Protein AF-A0A8H4Y1J1-F1 (afdb_monomer)

Solvent-accessible surface area (backbone atoms only — not comparable to full-atom values): 5875 Å² total; per-residue (Å²): 137,85,82,77,80,78,79,61,75,84,75,67,72,81,68,89,70,81,56,64,38,52,52,53,41,43,58,74,71,37,44,93,80,31,69,67,58,45,50,34,48,50,65,53,23,66,70,76,45,75,45,78,48,77,40,96,72,65,100,50,78,48,38,36,53,47,73,56,96,27,29,37,34,38,32,27,26,81,90,29,63,82,46,70,53,77,52,30,40,74,46,49,77,83,76,90

Secondary structure (DSSP, 8-state):
--------GGG--------HHHHHHHHHTTGGG-HHHHHHHHHHTTT--EEEEE-S--SSSSEEEEEETTEEEEEE-TTTTTSSGGGTTTTHHHH-

Structure (mmCIF, N/CA/C/O backbone):
data_AF-A0A8H4Y1J1-F1
#
_entry.id   AF-A0A8H4Y1J1-F1
#
loop_
_atom_site.group_PDB
_atom_site.id
_atom_site.type_symbol
_atom_site.label_atom_id
_atom_site.label_alt_id
_atom_site.label_comp_id
_atom_site.label_asym_id
_atom_site.label_entity_id
_atom_site.label_seq_id
_atom_site.pdbx_PDB_ins_code
_atom_site.Cartn_x
_atom_site.Cartn_y
_atom_site.Cartn_z
_atom_site.occupancy
_atom_site.B_iso_or_equiv
_atom_site.auth_seq_id
_atom_site.auth_comp_id
_atom_site.auth_asym_id
_atom_site.auth_atom_id
_atom_site.pdbx_PDB_model_num
ATOM 1 N N . MET A 1 1 ? 37.237 -23.442 -5.637 1.00 36.62 1 MET A N 1
ATOM 2 C CA . MET A 1 1 ? 35.790 -23.595 -5.884 1.00 36.62 1 MET A CA 1
ATOM 3 C C . MET A 1 1 ? 35.075 -22.711 -4.877 1.00 36.62 1 MET A C 1
ATOM 5 O O . MET A 1 1 ? 35.022 -23.065 -3.710 1.00 36.62 1 MET A O 1
ATOM 9 N N . VAL A 1 2 ? 34.688 -21.500 -5.282 1.00 28.39 2 VAL A N 1
ATOM 10 C CA . VAL A 1 2 ? 34.022 -20.531 -4.398 1.00 28.39 2 VAL A CA 1
ATOM 11 C C . VAL A 1 2 ? 32.528 -20.802 -4.493 1.00 28.39 2 VAL A C 1
ATOM 13 O O . VAL A 1 2 ? 31.934 -20.602 -5.547 1.00 28.39 2 VAL A O 1
ATOM 16 N N . ILE A 1 3 ? 31.942 -21.318 -3.417 1.00 32.28 3 ILE A N 1
ATOM 17 C CA . ILE A 1 3 ? 30.492 -21.455 -3.301 1.00 32.28 3 ILE A CA 1
ATOM 18 C C . ILE A 1 3 ? 29.977 -20.072 -2.901 1.00 32.28 3 ILE A C 1
ATOM 20 O O . ILE A 1 3 ? 30.070 -19.680 -1.741 1.00 32.28 3 ILE A O 1
ATOM 24 N N . LEU A 1 4 ? 29.504 -19.303 -3.881 1.00 33.38 4 LEU A N 1
ATOM 25 C CA . LEU A 1 4 ? 28.710 -18.106 -3.621 1.00 33.38 4 LEU A CA 1
ATOM 26 C C . LEU A 1 4 ? 27.385 -18.580 -3.015 1.00 33.38 4 LEU A C 1
ATOM 28 O O . LEU A 1 4 ? 26.572 -19.190 -3.707 1.00 33.38 4 LEU A O 1
ATOM 32 N N . GLN A 1 5 ? 27.192 -18.359 -1.713 1.00 37.12 5 GLN A N 1
ATOM 33 C CA . GLN A 1 5 ? 25.903 -18.577 -1.063 1.00 37.12 5 GLN A CA 1
ATOM 34 C C . GLN A 1 5 ? 24.888 -17.602 -1.662 1.00 37.12 5 GLN A C 1
ATOM 36 O O . GLN A 1 5 ? 24.863 -16.420 -1.315 1.00 37.12 5 GLN A O 1
ATOM 41 N N . THR A 1 6 ? 24.040 -18.100 -2.557 1.00 45.19 6 THR A N 1
ATOM 42 C CA . THR A 1 6 ? 22.789 -17.441 -2.920 1.00 45.19 6 THR A CA 1
ATOM 43 C C . THR A 1 6 ? 21.929 -17.380 -1.664 1.00 45.19 6 THR A C 1
ATOM 45 O O . THR A 1 6 ? 21.305 -18.372 -1.293 1.00 45.19 6 THR A O 1
ATOM 48 N N . HIS A 1 7 ? 21.932 -16.240 -0.975 1.00 41.69 7 HIS A N 1
ATOM 49 C CA . HIS A 1 7 ? 20.901 -15.951 0.011 1.00 41.69 7 HIS A CA 1
ATOM 50 C C . HIS A 1 7 ? 19.605 -15.773 -0.777 1.00 41.69 7 HIS A C 1
ATOM 52 O O . HIS A 1 7 ? 19.398 -14.754 -1.436 1.00 41.69 7 HIS A O 1
ATOM 58 N N . THR A 1 8 ? 18.770 -16.807 -0.799 1.00 42.72 8 THR A N 1
ATOM 59 C CA . THR A 1 8 ? 17.400 -16.685 -1.281 1.00 42.72 8 THR A CA 1
ATOM 60 C C . THR A 1 8 ? 16.663 -15.742 -0.334 1.00 42.72 8 THR A C 1
ATOM 62 O O . THR A 1 8 ? 16.790 -15.843 0.884 1.00 42.72 8 THR A O 1
ATOM 65 N N . LEU A 1 9 ? 15.866 -14.823 -0.884 1.00 44.75 9 LEU A N 1
ATOM 66 C CA . LEU A 1 9 ? 15.020 -13.881 -0.132 1.00 44.75 9 LEU A CA 1
ATOM 67 C C . LEU A 1 9 ? 14.025 -14.570 0.837 1.00 44.75 9 LEU A C 1
ATOM 69 O O . LEU A 1 9 ? 13.324 -13.889 1.576 1.00 44.75 9 LEU A O 1
ATOM 73 N N . SER A 1 10 ? 13.985 -15.907 0.863 1.00 47.62 10 SER A N 1
ATOM 74 C CA . SER A 1 10 ? 13.183 -16.754 1.750 1.00 47.62 10 SER A CA 1
ATOM 75 C C . SER A 1 10 ? 13.474 -16.571 3.241 1.00 47.62 10 SER A C 1
ATOM 77 O O . SER A 1 10 ? 12.597 -16.840 4.058 1.00 47.62 10 SER A O 1
ATOM 79 N N . ASP A 1 11 ? 14.675 -16.109 3.602 1.00 40.00 11 ASP A N 1
ATOM 80 C CA . ASP A 1 11 ? 15.090 -15.960 5.006 1.00 40.00 11 ASP A CA 1
ATOM 81 C C . ASP A 1 11 ? 14.840 -14.547 5.560 1.00 40.00 11 ASP A C 1
ATOM 83 O O . ASP A 1 11 ? 15.025 -14.286 6.754 1.00 40.00 11 ASP A O 1
ATOM 87 N N . TRP A 1 12 ? 14.380 -13.620 4.713 1.00 39.62 12 TRP A N 1
ATOM 88 C CA . TRP A 1 12 ? 13.979 -12.290 5.148 1.00 39.62 12 TRP A CA 1
ATOM 89 C C . TRP A 1 12 ? 12.631 -12.382 5.867 1.00 39.62 12 TRP A C 1
ATOM 91 O O . TRP A 1 12 ? 11.567 -12.408 5.253 1.00 39.62 12 TRP A O 1
ATOM 101 N N . LYS A 1 13 ? 12.659 -12.382 7.201 1.00 40.59 13 LYS A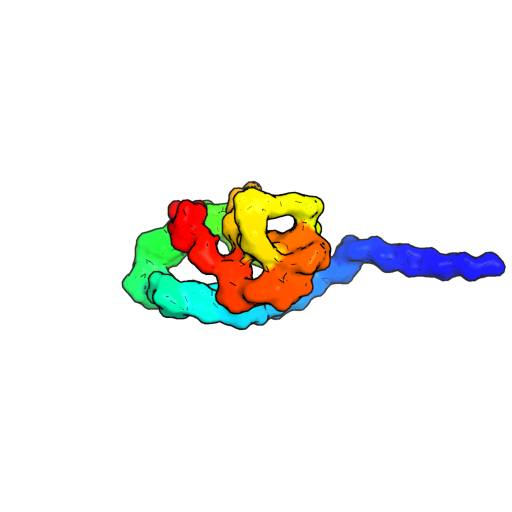 N 1
ATOM 102 C CA . LYS A 1 13 ? 11.479 -12.012 7.986 1.00 40.59 13 LYS A CA 1
ATOM 103 C C . LYS A 1 13 ? 11.409 -10.488 7.999 1.00 40.59 13 LYS A C 1
ATOM 105 O O . LYS A 1 13 ? 12.291 -9.885 8.619 1.00 40.59 13 LYS A O 1
ATOM 110 N N . PRO A 1 14 ? 10.418 -9.844 7.353 1.00 47.50 14 PRO A N 1
ATOM 111 C CA . PRO A 1 14 ? 10.265 -8.408 7.489 1.00 47.50 14 PRO A CA 1
ATOM 112 C C . PRO A 1 14 ? 10.020 -8.124 8.969 1.00 47.50 14 PRO A C 1
ATOM 114 O O . PRO A 1 14 ? 8.972 -8.452 9.524 1.00 47.50 14 PRO A O 1
ATOM 117 N N . LYS A 1 15 ? 11.027 -7.558 9.645 1.00 45.22 15 LYS A N 1
ATOM 118 C CA . LYS A 1 15 ? 10.787 -6.838 10.894 1.00 45.22 15 LYS A CA 1
ATOM 119 C C . LYS A 1 15 ? 9.714 -5.820 10.548 1.00 45.22 15 LYS A C 1
ATOM 121 O O . LYS A 1 15 ? 9.894 -5.125 9.552 1.00 45.22 15 LYS A O 1
ATOM 126 N N . GLN A 1 16 ? 8.613 -5.796 11.299 1.00 42.59 16 GLN A N 1
ATOM 127 C CA . GLN A 1 16 ? 7.519 -4.846 11.097 1.00 42.59 16 GLN A CA 1
ATOM 128 C C . GLN A 1 16 ? 8.120 -3.446 10.933 1.00 42.59 16 GLN A C 1
ATOM 130 O O . GLN A 1 16 ? 8.594 -2.844 11.895 1.00 42.59 16 GLN A O 1
ATOM 135 N N . ALA A 1 17 ? 8.209 -2.988 9.689 1.00 48.66 17 ALA A N 1
ATOM 136 C CA . ALA A 1 17 ? 8.756 -1.693 9.355 1.00 48.66 17 ALA A CA 1
ATOM 137 C C . ALA A 1 17 ? 7.554 -0.764 9.309 1.00 48.66 17 ALA A C 1
ATOM 139 O O . ALA A 1 17 ? 6.671 -0.921 8.466 1.00 48.66 17 ALA A O 1
ATOM 140 N N . LYS A 1 18 ? 7.485 0.159 10.266 1.00 56.31 18 LYS A N 1
ATOM 141 C CA . LYS A 1 18 ? 6.463 1.198 10.261 1.00 56.31 18 LYS A CA 1
ATOM 142 C C . LYS A 1 18 ? 6.734 2.084 9.045 1.00 56.31 18 LYS A C 1
ATOM 144 O O . LYS A 1 18 ? 7.718 2.815 9.030 1.00 56.31 18 LYS A O 1
ATOM 149 N N . SER A 1 19 ? 5.900 1.971 8.015 1.00 74.31 19 SER A N 1
ATOM 150 C CA . SER A 1 19 ? 5.958 2.877 6.869 1.00 74.31 19 SER A CA 1
ATOM 151 C C . SER A 1 19 ? 5.427 4.236 7.316 1.00 74.31 19 SER A C 1
ATOM 153 O O . SER A 1 19 ? 4.223 4.398 7.513 1.00 74.31 19 SER A O 1
ATOM 155 N N . GLU A 1 20 ? 6.323 5.199 7.536 1.00 82.31 20 GLU A N 1
ATOM 156 C CA . GLU A 1 20 ? 5.949 6.552 7.971 1.00 82.31 20 GLU A CA 1
ATOM 157 C C . GLU A 1 20 ? 4.987 7.214 6.980 1.00 82.31 20 GLU A C 1
ATOM 159 O O . GLU A 1 20 ? 4.060 7.901 7.392 1.00 82.31 20 GLU A O 1
ATOM 164 N N . THR A 1 21 ? 5.135 6.932 5.684 1.00 84.19 21 THR A N 1
ATOM 165 C CA . THR A 1 21 ? 4.287 7.512 4.638 1.00 84.19 21 THR A CA 1
ATOM 166 C C . THR A 1 21 ? 2.874 6.942 4.628 1.00 84.19 21 THR A C 1
ATOM 168 O O .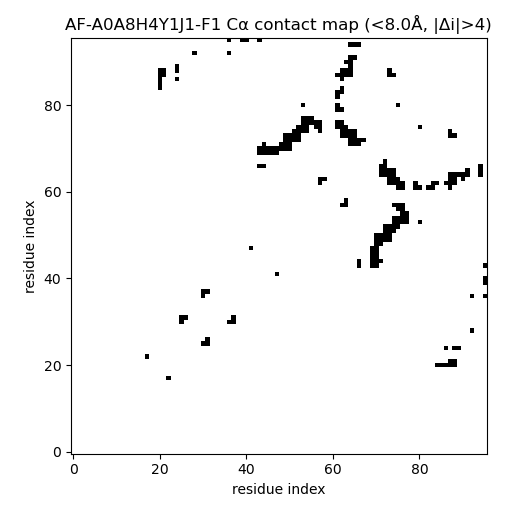 THR A 1 21 ? 1.929 7.699 4.431 1.00 84.19 21 THR A O 1
ATOM 171 N N . LEU A 1 22 ? 2.702 5.647 4.921 1.00 88.31 22 LEU A N 1
ATOM 172 C CA . LEU A 1 22 ? 1.370 5.066 5.118 1.00 88.31 22 LEU A CA 1
ATOM 173 C C . LEU A 1 22 ? 0.680 5.689 6.335 1.00 88.31 22 LEU A C 1
ATOM 175 O O . LEU A 1 22 ? -0.488 6.045 6.262 1.00 88.31 22 LEU A O 1
ATOM 179 N N . VAL A 1 23 ? 1.407 5.850 7.444 1.00 89.31 23 VAL A N 1
ATOM 180 C CA . VAL A 1 23 ? 0.851 6.446 8.668 1.00 89.31 23 VAL A CA 1
ATOM 181 C C . VAL A 1 23 ? 0.416 7.887 8.420 1.00 89.31 23 VAL A C 1
ATOM 183 O O . VAL A 1 23 ? -0.716 8.230 8.739 1.00 89.31 23 VAL A O 1
ATOM 186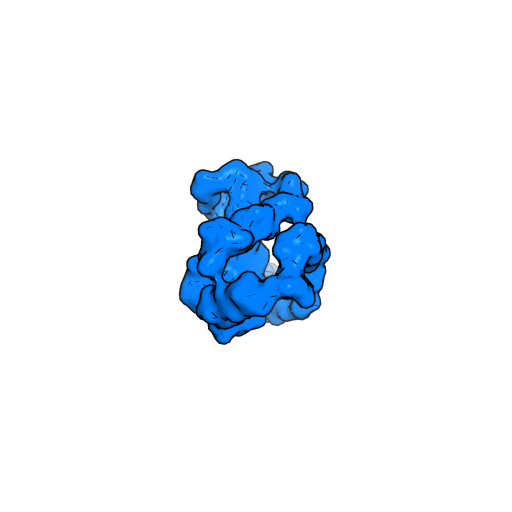 N N . SER A 1 24 ? 1.265 8.704 7.789 1.00 88.06 24 SER A N 1
ATOM 187 C CA . SER A 1 24 ? 0.899 10.079 7.440 1.00 88.06 24 SER A CA 1
ATOM 188 C C . SER A 1 24 ? -0.313 10.144 6.514 1.00 88.06 24 SER A C 1
ATOM 190 O O . SER A 1 24 ? -1.132 11.046 6.655 1.00 88.06 24 SER A O 1
ATOM 192 N N . GLN A 1 25 ? -0.458 9.195 5.586 1.00 90.62 25 GLN A N 1
ATOM 193 C CA . GLN A 1 25 ? -1.636 9.148 4.728 1.00 90.62 25 GLN A CA 1
ATOM 194 C C . GLN A 1 25 ? -2.910 8.836 5.525 1.00 90.62 25 GLN A C 1
ATOM 196 O O . GLN A 1 25 ? -3.887 9.565 5.398 1.00 90.62 25 GLN A O 1
ATOM 201 N N . LEU A 1 26 ? -2.878 7.828 6.402 1.00 91.62 26 LEU A N 1
ATOM 202 C CA . LEU A 1 26 ? -4.011 7.487 7.272 1.00 91.62 26 LEU A CA 1
ATOM 203 C C . LEU A 1 26 ? -4.422 8.662 8.178 1.00 91.62 26 LEU A C 1
ATOM 205 O O . LEU A 1 26 ? -5.610 8.899 8.393 1.00 91.62 26 LEU A O 1
ATOM 209 N N . GLU A 1 27 ? -3.448 9.418 8.691 1.00 91.50 27 GLU A N 1
ATOM 210 C CA . GLU A 1 27 ? -3.689 10.632 9.480 1.00 91.50 27 GLU A CA 1
ATOM 211 C C . GLU A 1 27 ? -4.317 11.755 8.635 1.00 91.50 27 GLU A C 1
ATOM 213 O O . GLU A 1 27 ? -5.274 12.396 9.076 1.00 91.50 27 GLU A O 1
ATOM 218 N N . ASN A 1 28 ? -3.817 11.983 7.414 1.00 90.69 28 ASN A N 1
ATOM 219 C CA . ASN A 1 28 ? -4.363 12.984 6.488 1.00 90.69 28 ASN A CA 1
ATOM 220 C C . ASN A 1 28 ? -5.818 12.682 6.112 1.00 90.69 28 ASN A C 1
ATOM 222 O O . ASN A 1 28 ? -6.655 13.589 6.068 1.00 90.69 28 ASN A O 1
ATOM 226 N N . ASP A 1 29 ? -6.103 11.402 5.901 1.00 91.06 29 ASP A N 1
ATOM 227 C CA . ASP A 1 29 ? -7.410 10.865 5.539 1.00 91.06 29 ASP A CA 1
ATOM 228 C C . ASP A 1 29 ? -8.352 10.724 6.746 1.00 91.06 29 ASP A C 1
ATOM 230 O O . ASP A 1 29 ? -9.535 10.435 6.582 1.00 91.06 29 ASP A O 1
ATOM 234 N N . LYS A 1 30 ? -7.857 11.016 7.959 1.00 92.19 30 LYS A N 1
ATOM 235 C CA . LYS A 1 30 ? -8.610 11.008 9.225 1.00 92.19 30 LYS A CA 1
ATOM 236 C C . LYS A 1 30 ? -9.231 9.651 9.551 1.00 92.19 30 LYS A C 1
ATOM 238 O O . LYS A 1 30 ? -10.320 9.591 10.122 1.00 92.19 30 LYS A O 1
ATOM 243 N N . PHE A 1 31 ? -8.507 8.570 9.255 1.00 91.62 31 PHE A N 1
ATOM 244 C CA . PHE A 1 31 ? -8.923 7.215 9.625 1.00 91.62 31 PHE A CA 1
ATOM 245 C C . PHE A 1 31 ? -9.186 7.090 11.130 1.00 91.62 31 PHE A C 1
ATOM 247 O O . PHE A 1 31 ? -10.054 6.328 11.522 1.00 91.62 31 PHE A O 1
ATOM 254 N N . ASP A 1 32 ? -8.516 7.875 11.982 1.00 91.31 32 ASP A N 1
ATOM 255 C CA . ASP A 1 32 ? -8.736 7.897 13.436 1.00 91.31 32 ASP A CA 1
ATOM 256 C C . ASP A 1 32 ? -10.136 8.380 13.864 1.00 91.31 32 ASP A C 1
ATOM 258 O O . ASP A 1 32 ? -10.503 8.244 15.031 1.00 91.31 32 ASP A O 1
ATOM 262 N N . LYS A 1 33 ? -10.905 8.974 12.945 1.00 93.81 33 LYS A N 1
ATOM 263 C CA . LYS A 1 33 ? -12.215 9.591 13.207 1.00 93.81 33 LYS A CA 1
ATOM 264 C C . LYS A 1 33 ? -13.333 9.065 12.315 1.00 93.81 33 LYS A C 1
ATOM 266 O O . LYS A 1 33 ? -14.461 9.535 12.453 1.00 93.81 33 LYS A O 1
ATOM 271 N N . ASP A 1 34 ? -13.021 8.158 11.399 1.00 94.88 34 ASP A N 1
ATOM 272 C CA . ASP A 1 34 ? -13.968 7.623 10.429 1.00 94.88 34 ASP A CA 1
ATOM 273 C C . ASP A 1 34 ? -14.028 6.097 10.548 1.00 94.88 34 ASP A C 1
ATOM 275 O O . ASP A 1 34 ? -13.158 5.378 10.053 1.00 94.88 34 ASP A O 1
ATOM 279 N N . ASP A 1 35 ? -15.057 5.613 11.246 1.00 95.31 35 ASP A N 1
ATOM 280 C CA . ASP A 1 35 ? -15.254 4.184 11.499 1.00 95.31 35 ASP A CA 1
ATOM 281 C C . ASP A 1 35 ? -15.493 3.405 10.194 1.00 95.31 35 ASP A C 1
ATOM 283 O O . ASP A 1 35 ? -15.019 2.280 10.062 1.00 95.31 35 ASP A O 1
ATOM 287 N N . MET A 1 36 ? -16.144 4.010 9.191 1.00 94.25 36 MET A N 1
ATOM 288 C CA . MET A 1 36 ? -16.388 3.350 7.904 1.00 94.25 36 MET A CA 1
ATOM 289 C C . MET A 1 36 ? -15.089 3.125 7.128 1.00 94.25 36 MET A C 1
ATOM 2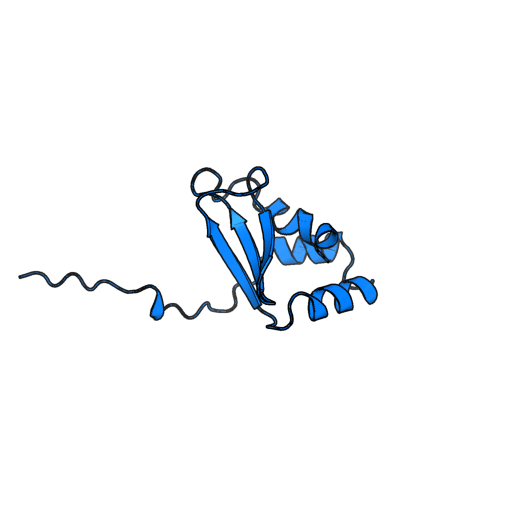91 O O . MET A 1 36 ? -14.916 2.072 6.519 1.00 94.25 36 MET A O 1
ATOM 295 N N . LEU A 1 37 ? -14.163 4.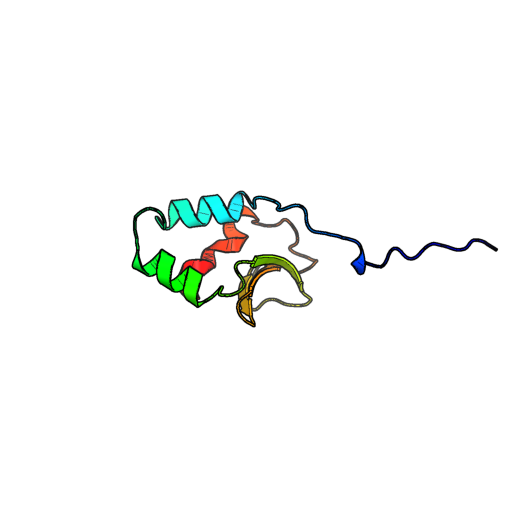090 7.152 1.00 94.00 37 LEU A N 1
ATOM 296 C CA . LEU A 1 37 ? -12.848 3.916 6.528 1.00 94.00 37 LEU A CA 1
ATOM 297 C C . LEU A 1 37 ? -12.014 2.848 7.246 1.00 94.00 37 LEU A C 1
ATOM 299 O O . LEU A 1 37 ? -11.327 2.061 6.592 1.00 94.00 37 LEU A O 1
ATOM 303 N N . GLN A 1 38 ? -12.080 2.792 8.580 1.00 92.75 38 GLN A N 1
ATOM 304 C CA . GLN A 1 38 ? -11.408 1.743 9.353 1.00 92.75 38 GLN A CA 1
ATOM 305 C C . GLN A 1 38 ? -11.957 0.356 9.012 1.00 92.75 38 GLN A C 1
ATOM 307 O O . GLN A 1 38 ? -11.174 -0.556 8.745 1.00 92.75 38 GLN A O 1
ATOM 312 N N . GLU A 1 39 ? -13.281 0.201 9.001 1.00 94.75 39 GLU A N 1
ATOM 313 C CA . GLU A 1 39 ? -13.942 -1.057 8.653 1.00 94.75 39 GLU A CA 1
ATOM 314 C C . GLU A 1 39 ? -13.621 -1.466 7.212 1.00 94.75 39 GLU A C 1
ATOM 316 O O . GLU A 1 39 ? -13.153 -2.582 7.000 1.00 94.75 39 GLU A O 1
ATOM 321 N N . GLY A 1 40 ? -13.736 -0.550 6.244 1.00 94.81 40 GLY A N 1
ATOM 322 C CA . GLY A 1 40 ? -13.398 -0.820 4.843 1.00 94.81 40 GLY A CA 1
ATOM 323 C C . GLY A 1 40 ? -11.949 -1.279 4.656 1.00 94.81 40 GLY A C 1
ATOM 324 O O . GLY A 1 40 ? -11.684 -2.233 3.926 1.00 94.81 40 GLY A O 1
ATOM 325 N N . LEU A 1 41 ? -10.998 -0.675 5.378 1.00 93.31 41 LEU A N 1
ATOM 326 C CA . LEU A 1 41 ? -9.599 -1.111 5.357 1.00 93.31 41 LEU A CA 1
ATOM 327 C C . LEU A 1 41 ? -9.407 -2.508 5.956 1.00 93.31 41 LEU A C 1
ATOM 329 O O . LEU A 1 41 ? -8.646 -3.303 5.405 1.00 93.31 41 LEU A O 1
ATOM 333 N N . LEU A 1 42 ? -10.068 -2.809 7.075 1.00 94.06 42 LEU A N 1
ATOM 334 C CA . LEU A 1 42 ? -9.984 -4.121 7.722 1.00 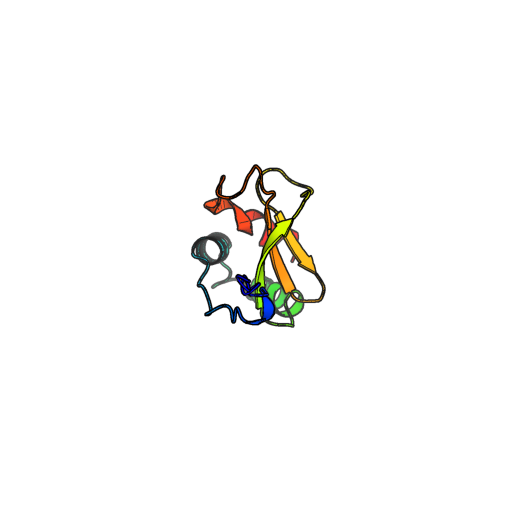94.06 42 LEU A CA 1
ATOM 335 C C . LEU A 1 42 ? -10.639 -5.223 6.881 1.00 94.06 42 LEU A C 1
ATOM 337 O O . LEU A 1 42 ? -10.138 -6.346 6.860 1.00 94.06 42 LEU A O 1
ATOM 341 N N . GLU A 1 43 ? -11.721 -4.904 6.172 1.00 94.81 43 GLU A N 1
ATOM 342 C CA . GLU A 1 43 ? -12.386 -5.821 5.247 1.00 94.81 43 GLU A CA 1
ATOM 343 C C . GLU A 1 43 ? -11.546 -6.072 3.990 1.00 94.81 43 GLU A C 1
ATOM 345 O O . GLU A 1 43 ? -11.374 -7.221 3.581 1.00 94.81 43 GLU A O 1
ATOM 350 N N . ALA A 1 44 ? -10.979 -5.017 3.396 1.00 94.94 44 ALA A N 1
ATOM 351 C CA . ALA A 1 44 ? -10.136 -5.138 2.210 1.00 94.94 44 ALA A CA 1
ATOM 352 C C . ALA A 1 44 ? -8.798 -5.840 2.512 1.00 94.94 44 ALA A C 1
ATOM 354 O O . ALA A 1 44 ? -8.276 -6.571 1.669 1.00 94.94 44 ALA A O 1
ATOM 355 N N . VAL A 1 45 ? -8.234 -5.640 3.709 1.00 94.56 45 VAL A N 1
ATOM 356 C CA . VAL A 1 45 ? -6.917 -6.158 4.121 1.00 94.56 45 VAL A CA 1
ATOM 357 C C . VAL A 1 45 ? -7.068 -7.204 5.233 1.00 94.56 45 VAL A C 1
ATOM 359 O O . VAL A 1 45 ? -6.482 -7.096 6.313 1.00 94.56 45 VAL A O 1
ATOM 362 N N . ASP A 1 46 ? -7.844 -8.255 4.963 1.00 93.88 46 ASP A N 1
ATOM 363 C CA . ASP A 1 46 ? -8.208 -9.301 5.935 1.00 93.88 46 ASP A CA 1
ATOM 364 C C . ASP A 1 46 ? -7.009 -10.102 6.493 1.00 93.88 46 ASP A C 1
ATOM 366 O O . ASP A 1 46 ? -7.058 -10.664 7.593 1.00 93.88 46 ASP A O 1
ATOM 370 N N . LYS A 1 47 ? -5.877 -10.111 5.783 1.00 92.00 47 LYS A N 1
ATOM 371 C CA . LYS A 1 47 ? -4.615 -10.720 6.233 1.00 92.00 47 LYS A CA 1
ATOM 372 C C . LYS A 1 47 ? -3.780 -9.790 7.110 1.00 92.00 47 LYS A C 1
ATOM 374 O O . LYS A 1 47 ? -2.728 -10.210 7.592 1.00 92.00 47 LYS A O 1
ATOM 379 N N . HIS A 1 48 ? -4.240 -8.556 7.331 1.00 89.25 48 HIS A N 1
ATOM 380 C CA . HIS A 1 48 ? -3.629 -7.566 8.220 1.00 89.25 48 HIS A CA 1
ATOM 381 C C . HIS A 1 48 ? -2.143 -7.319 7.917 1.00 89.25 48 HIS A C 1
ATOM 383 O O . HIS A 1 48 ? -1.316 -7.164 8.821 1.00 89.25 48 HIS A O 1
ATOM 389 N N . ALA A 1 49 ? -1.783 -7.320 6.632 1.00 88.56 49 ALA A N 1
ATOM 390 C CA . ALA A 1 49 ? -0.405 -7.188 6.190 1.00 88.56 49 ALA A CA 1
ATOM 391 C C . ALA A 1 49 ? -0.277 -6.209 5.023 1.00 88.56 49 ALA A C 1
ATOM 393 O O . ALA A 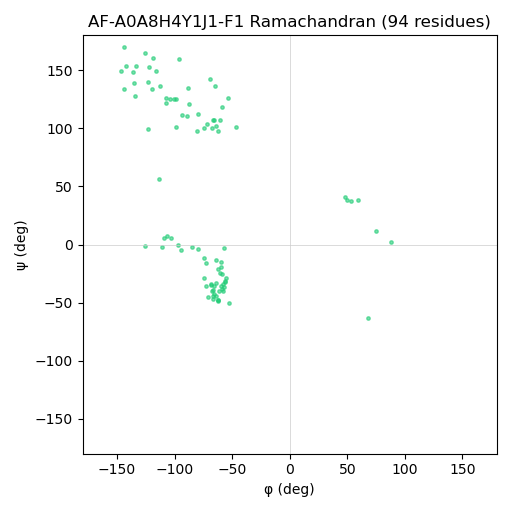1 49 ? -1.073 -6.202 4.083 1.00 88.56 49 ALA A O 1
ATOM 394 N N . VAL A 1 50 ? 0.780 -5.402 5.104 1.00 89.38 50 VAL A N 1
ATOM 395 C CA . VAL A 1 50 ? 1.162 -4.420 4.093 1.00 89.38 50 VAL A CA 1
ATOM 396 C C . VAL A 1 50 ? 2.549 -4.766 3.572 1.00 89.38 50 VAL A C 1
ATOM 398 O O . VAL A 1 50 ? 3.468 -5.014 4.357 1.00 89.38 50 VAL A O 1
ATOM 401 N N . TYR A 1 51 ? 2.716 -4.746 2.255 1.00 90.06 51 TYR A N 1
ATOM 402 C CA . TYR A 1 51 ? 3.977 -5.023 1.581 1.00 90.06 51 TYR A CA 1
ATOM 403 C C . TYR A 1 51 ? 4.389 -3.855 0.697 1.00 90.06 51 TYR A C 1
ATOM 405 O O . TYR A 1 51 ? 3.574 -3.279 -0.015 1.00 90.06 51 TYR A O 1
ATOM 413 N N . VAL A 1 52 ? 5.685 -3.553 0.694 1.00 88.44 52 VAL A N 1
ATOM 414 C CA . VAL A 1 52 ? 6.290 -2.691 -0.323 1.00 88.44 52 VAL A CA 1
ATOM 415 C C . VAL A 1 52 ? 6.940 -3.596 -1.358 1.00 88.44 52 VAL A C 1
ATOM 417 O O . VAL A 1 52 ? 7.755 -4.447 -0.993 1.00 88.44 52 VAL A O 1
ATOM 420 N N . ARG A 1 53 ? 6.587 -3.440 -2.636 1.00 89.69 53 ARG A N 1
ATOM 421 C CA . ARG A 1 53 ? 7.174 -4.236 -3.723 1.00 89.69 53 ARG A CA 1
ATOM 422 C C . ARG A 1 53 ? 7.588 -3.368 -4.902 1.00 89.69 53 ARG A C 1
ATOM 424 O O . ARG A 1 53 ? 7.027 -2.305 -5.136 1.00 89.69 53 ARG A O 1
ATOM 431 N N . VAL A 1 54 ? 8.571 -3.845 -5.651 1.00 91.06 54 VAL A N 1
ATOM 432 C CA . VAL A 1 54 ? 8.944 -3.260 -6.939 1.00 91.06 54 VAL A CA 1
ATOM 433 C C . VAL A 1 54 ? 8.400 -4.176 -8.027 1.00 91.06 54 VAL A C 1
ATOM 435 O O . VAL A 1 54 ? 8.657 -5.378 -7.990 1.00 91.06 54 VAL A O 1
ATOM 438 N N . VAL A 1 55 ? 7.618 -3.619 -8.946 1.00 93.50 55 VAL A N 1
ATOM 439 C CA . VAL A 1 55 ? 6.969 -4.325 -10.059 1.00 93.50 55 VAL A CA 1
ATOM 440 C C . VAL A 1 55 ? 7.461 -3.772 -11.392 1.00 93.50 55 VAL A C 1
ATOM 442 O O . VAL A 1 55 ? 7.972 -2.656 -11.454 1.00 93.50 55 VAL A O 1
ATOM 445 N N . ASP A 1 56 ? 7.299 -4.533 -12.471 1.00 93.88 56 ASP A N 1
ATOM 446 C CA . ASP A 1 56 ? 7.770 -4.106 -13.795 1.00 93.88 56 ASP A CA 1
ATOM 447 C C . ASP A 1 56 ? 7.011 -2.878 -14.314 1.00 93.88 56 ASP A C 1
ATOM 449 O O . ASP A 1 56 ? 7.591 -2.020 -14.982 1.00 93.88 56 ASP A O 1
ATOM 453 N N . GLN A 1 57 ? 5.713 -2.796 -14.011 1.00 92.38 57 GLN A N 1
ATOM 454 C CA . GLN A 1 57 ? 4.823 -1.722 -14.441 1.00 92.38 57 GLN A CA 1
ATOM 455 C C . GLN A 1 57 ? 3.759 -1.438 -13.384 1.00 92.38 57 GLN A C 1
ATOM 457 O O . GLN A 1 57 ? 3.309 -2.342 -12.682 1.00 92.38 57 GLN A O 1
ATOM 462 N N . THR A 1 58 ? 3.339 -0.180 -13.326 1.00 91.56 58 THR A N 1
ATOM 463 C CA . THR A 1 58 ? 2.228 0.315 -12.510 1.00 91.56 58 THR A CA 1
ATOM 464 C C . THR A 1 58 ? 1.199 0.990 -13.413 1.00 91.56 58 THR A C 1
ATOM 466 O O . THR A 1 58 ? 1.548 1.524 -14.469 1.00 91.56 58 THR A O 1
ATOM 469 N N . SER A 1 59 ? -0.072 1.011 -13.008 1.00 88.00 59 SER A N 1
ATOM 470 C CA . SER A 1 59 ? -1.126 1.708 -13.777 1.00 88.00 59 SER A CA 1
ATOM 471 C C . SER A 1 59 ? -1.044 3.233 -13.640 1.00 88.00 59 SER A C 1
ATOM 473 O O . SER A 1 59 ? -1.708 3.973 -14.366 1.00 88.00 59 SER A O 1
ATOM 475 N N . ARG A 1 60 ? -0.234 3.710 -12.689 1.00 83.06 60 ARG A N 1
ATOM 476 C CA . ARG A 1 60 ? 0.006 5.123 -12.387 1.00 83.06 60 ARG A CA 1
ATOM 477 C C . ARG A 1 60 ? 1.484 5.464 -12.406 1.00 83.06 60 ARG A C 1
ATOM 479 O O . ARG A 1 60 ? 2.339 4.587 -12.333 1.00 83.06 60 ARG A O 1
ATOM 486 N N . SER A 1 61 ? 1.767 6.760 -12.465 1.00 83.88 61 SER A N 1
ATOM 487 C CA . SER A 1 61 ? 3.121 7.287 -12.335 1.00 83.88 61 SER A CA 1
ATOM 488 C C . SER A 1 61 ? 3.650 7.127 -10.912 1.00 83.88 61 SER A C 1
ATOM 490 O O . SER A 1 61 ? 2.933 7.393 -9.949 1.00 83.88 61 SER A O 1
ATOM 492 N N . TYR A 1 62 ? 4.940 6.815 -10.797 1.00 85.75 62 TYR A N 1
ATOM 493 C CA . TYR A 1 62 ? 5.719 6.731 -9.560 1.00 85.75 62 TYR A CA 1
ATOM 494 C C . TYR A 1 62 ? 5.348 5.597 -8.610 1.00 85.75 62 TYR A C 1
ATOM 496 O O . TYR A 1 62 ? 6.181 4.739 -8.327 1.00 85.75 62 TYR A O 1
ATOM 504 N N . ASN A 1 63 ? 4.129 5.611 -8.082 1.00 90.44 63 ASN A N 1
ATOM 505 C CA . ASN A 1 63 ? 3.684 4.709 -7.034 1.00 90.44 63 ASN A CA 1
ATOM 506 C C . ASN A 1 63 ? 2.229 4.303 -7.271 1.00 90.44 63 ASN A C 1
ATOM 508 O O . ASN A 1 63 ? 1.452 5.038 -7.878 1.00 90.44 63 ASN A O 1
ATOM 512 N N . GLU A 1 64 ? 1.860 3.134 -6.769 1.00 92.25 64 GLU A N 1
ATOM 513 C CA . GLU A 1 64 ? 0.513 2.598 -6.872 1.00 92.25 64 GLU A CA 1
ATOM 514 C C . GLU A 1 64 ? 0.170 1.829 -5.594 1.00 92.25 64 GLU A C 1
ATOM 516 O O . GLU A 1 64 ? 0.968 1.040 -5.085 1.00 92.25 64 GLU A O 1
ATOM 521 N N . THR A 1 65 ? -1.024 2.075 -5.065 1.00 93.38 65 THR A N 1
ATOM 522 C CA . THR A 1 65 ? -1.597 1.309 -3.957 1.00 93.38 65 THR A CA 1
ATOM 523 C C . THR A 1 65 ? -2.594 0.307 -4.531 1.00 93.38 65 THR A C 1
ATOM 525 O O . THR A 1 65 ? -3.512 0.713 -5.243 1.00 93.38 65 THR A O 1
ATOM 528 N N . VAL A 1 66 ? -2.429 -0.982 -4.230 1.00 94.31 66 VAL A N 1
ATOM 529 C CA . VAL A 1 66 ? -3.360 -2.041 -4.658 1.00 94.31 66 VAL A CA 1
ATOM 530 C C . VAL A 1 66 ? -3.659 -3.005 -3.517 1.00 94.31 66 VAL A C 1
ATOM 532 O O . VAL A 1 66 ? -2.797 -3.259 -2.677 1.00 94.31 66 VAL A O 1
ATOM 535 N N . VAL A 1 67 ? -4.867 -3.565 -3.502 1.00 94.81 67 VAL A N 1
ATOM 536 C CA . VAL A 1 67 ? -5.232 -4.685 -2.628 1.00 94.81 67 VAL A CA 1
ATOM 537 C C . VAL A 1 67 ? -5.343 -5.943 -3.482 1.00 94.81 67 VAL A C 1
ATOM 539 O O . VAL A 1 67 ? -6.118 -5.986 -4.433 1.00 94.81 67 VAL A O 1
ATOM 542 N N . GLU A 1 68 ? -4.563 -6.968 -3.150 1.00 93.94 68 GLU A N 1
ATOM 543 C CA . GLU A 1 68 ? -4.567 -8.260 -3.844 1.00 93.94 68 GLU A CA 1
ATOM 544 C C . GLU A 1 68 ? -4.585 -9.384 -2.807 1.00 93.94 68 GLU A C 1
ATOM 546 O O . GLU A 1 68 ? -3.763 -9.404 -1.891 1.00 93.94 68 GLU A O 1
ATOM 551 N N . ASP A 1 69 ? -5.529 -10.319 -2.938 1.00 94.31 69 ASP A N 1
ATOM 552 C CA . ASP A 1 69 ? -5.706 -11.447 -2.017 1.00 94.31 69 ASP A CA 1
ATOM 553 C C . ASP A 1 69 ? -5.710 -11.032 -0.532 1.00 94.31 69 ASP A C 1
ATOM 555 O O . ASP A 1 69 ? -5.076 -11.696 0.288 1.00 94.31 69 ASP A O 1
ATOM 559 N N . GLY A 1 70 ? -6.361 -9.921 -0.172 1.00 92.94 70 GLY A N 1
ATOM 560 C CA . GLY A 1 70 ? -6.429 -9.460 1.222 1.00 92.94 70 GLY A CA 1
ATOM 561 C C . GLY A 1 70 ? -5.142 -8.823 1.765 1.00 92.94 70 GLY A C 1
ATOM 562 O O . GLY A 1 70 ? -4.991 -8.639 2.974 1.00 92.94 70 GLY A O 1
ATOM 563 N N . LEU A 1 71 ? -4.177 -8.521 0.890 1.00 93.50 71 LEU A N 1
ATOM 564 C CA . LEU A 1 71 ? -2.916 -7.852 1.211 1.00 93.50 71 LEU A CA 1
ATOM 565 C C . LEU A 1 71 ? -2.875 -6.465 0.584 1.00 93.50 71 LEU A C 1
ATOM 567 O O . LEU A 1 71 ? -3.183 -6.310 -0.596 1.00 93.50 71 LEU A O 1
ATOM 571 N N . LEU A 1 72 ? -2.408 -5.474 1.344 1.00 93.38 72 LEU A N 1
ATOM 572 C CA . LEU A 1 72 ? -2.150 -4.138 0.816 1.00 93.38 72 LEU A CA 1
ATOM 573 C C . LEU A 1 72 ? -0.734 -4.072 0.240 1.00 93.38 72 LEU A C 1
ATOM 575 O O . LEU A 1 72 ? 0.249 -4.264 0.958 1.00 93.38 72 LEU A O 1
ATOM 579 N N . TYR A 1 73 ? -0.614 -3.753 -1.041 1.00 92.69 73 TYR A N 1
ATOM 580 C CA . TYR A 1 73 ? 0.657 -3.521 -1.709 1.00 92.69 73 TYR A CA 1
ATOM 581 C C . TYR A 1 73 ? 0.850 -2.038 -2.010 1.00 92.69 73 TYR A C 1
ATOM 583 O O . TYR A 1 73 ? 0.039 -1.397 -2.673 1.00 92.69 73 TYR A O 1
ATOM 591 N N . LEU A 1 74 ? 1.983 -1.521 -1.550 1.00 91.94 74 LEU A N 1
ATOM 592 C CA . LEU A 1 74 ? 2.551 -0.242 -1.943 1.00 91.94 74 LEU A CA 1
ATOM 593 C C . LEU A 1 74 ? 3.621 -0.543 -2.990 1.00 91.94 74 LEU A C 1
ATOM 595 O O . LEU A 1 74 ? 4.703 -1.036 -2.655 1.00 91.94 74 LEU A O 1
ATOM 599 N N . GLN A 1 75 ? 3.302 -0.341 -4.263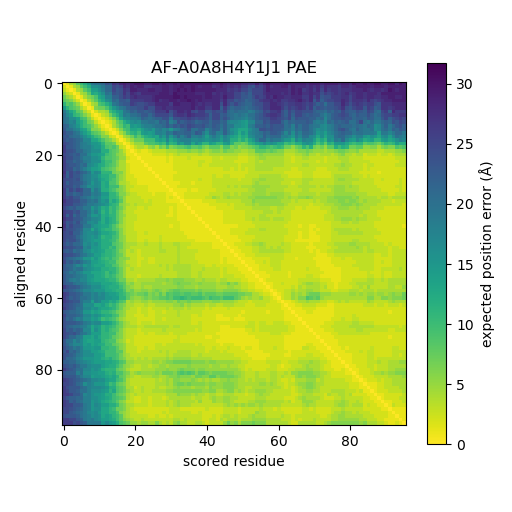 1.00 91.75 75 GLN A N 1
ATOM 600 C CA . GLN A 1 75 ? 4.161 -0.761 -5.362 1.00 91.75 75 GLN A CA 1
ATOM 601 C C . GLN A 1 75 ? 4.699 0.405 -6.185 1.00 91.75 75 GLN A C 1
ATOM 603 O O . GLN A 1 75 ? 4.072 1.451 -6.311 1.00 91.75 75 GLN A O 1
ATOM 608 N N . THR A 1 76 ? 5.890 0.216 -6.736 1.00 93.25 76 THR A N 1
ATOM 609 C CA . THR A 1 76 ? 6.583 1.181 -7.599 1.00 93.25 76 THR A CA 1
ATOM 610 C C . THR A 1 76 ? 7.352 0.430 -8.683 1.00 93.25 76 THR A C 1
ATOM 612 O O . THR A 1 76 ? 7.491 -0.794 -8.608 1.00 93.25 76 THR A O 1
ATOM 615 N N . THR A 1 77 ? 7.869 1.140 -9.681 1.00 93.69 77 THR A N 1
ATOM 616 C CA . THR A 1 77 ? 8.763 0.565 -10.693 1.00 93.69 77 THR A CA 1
ATOM 617 C C . THR A 1 77 ? 10.231 0.809 -10.331 1.00 93.69 77 THR A C 1
ATOM 619 O O . THR A 1 77 ? 10.531 1.730 -9.569 1.00 93.69 77 THR A O 1
ATOM 622 N N . PRO A 1 78 ? 11.192 0.040 -10.879 1.00 93.44 78 PRO A N 1
ATOM 623 C CA . PRO A 1 78 ? 12.611 0.276 -10.615 1.0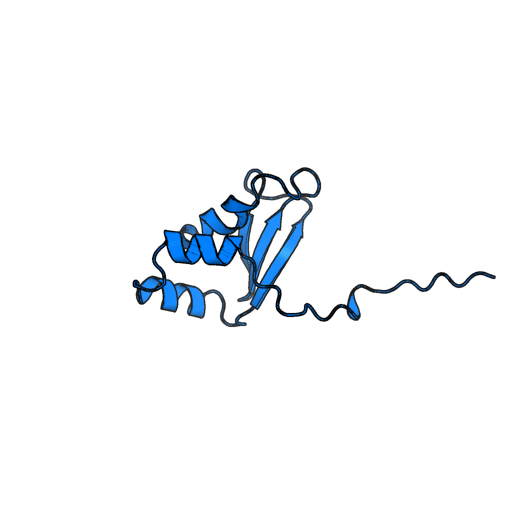0 93.44 78 PRO A CA 1
ATOM 624 C C . PRO A 1 78 ? 13.083 1.695 -10.965 1.00 93.44 78 PRO A C 1
ATOM 626 O O . PRO A 1 78 ? 13.976 2.219 -10.306 1.00 93.44 78 PRO A O 1
ATOM 629 N N . ASN A 1 79 ? 12.484 2.316 -11.987 1.00 92.62 79 ASN A N 1
ATOM 630 C CA . ASN A 1 79 ? 12.864 3.652 -12.456 1.00 92.62 79 ASN A CA 1
ATOM 631 C C . ASN A 1 79 ? 12.399 4.767 -11.516 1.00 92.62 79 ASN A C 1
ATOM 633 O O . ASN A 1 79 ? 13.048 5.807 -11.438 1.00 92.62 79 ASN A O 1
ATOM 637 N N . ASP A 1 80 ? 11.296 4.537 -10.805 1.00 90.44 80 ASP A N 1
ATOM 638 C CA . ASP A 1 80 ? 10.685 5.508 -9.902 1.00 90.44 80 ASP A CA 1
ATOM 639 C C . ASP A 1 80 ? 10.908 5.160 -8.425 1.00 90.44 80 ASP A C 1
ATOM 641 O O . ASP A 1 80 ? 10.369 5.819 -7.533 1.00 90.44 80 ASP A O 1
ATOM 645 N N . PHE A 1 81 ? 11.724 4.142 -8.142 1.00 87.75 81 PHE A N 1
ATOM 646 C CA . PHE A 1 81 ? 11.988 3.716 -6.779 1.00 87.75 81 PHE A CA 1
ATOM 647 C C . PHE A 1 81 ? 12.587 4.865 -5.960 1.00 87.75 81 PHE A C 1
ATOM 649 O O . PHE A 1 81 ? 13.677 5.367 -6.239 1.00 87.75 81 PHE A O 1
ATOM 656 N N . GLY A 1 82 ? 11.871 5.266 -4.913 1.00 84.31 82 GLY A N 1
ATOM 657 C CA . GLY A 1 82 ? 12.272 6.372 -4.050 1.00 84.31 82 GLY A CA 1
ATOM 658 C C . GLY A 1 82 ? 11.799 7.756 -4.515 1.00 84.31 82 GLY A C 1
ATOM 659 O O . GLY A 1 82 ? 12.091 8.753 -3.853 1.00 84.31 82 GLY A O 1
ATOM 660 N N . VAL A 1 83 ? 11.049 7.842 -5.613 1.00 87.31 83 VAL A N 1
ATOM 661 C CA . VAL A 1 83 ? 10.449 9.086 -6.104 1.00 87.31 83 VAL A CA 1
ATOM 662 C C . VAL A 1 83 ? 9.073 9.280 -5.470 1.00 87.31 83 VAL A C 1
ATOM 664 O O . VAL A 1 83 ? 8.266 8.356 -5.403 1.00 87.31 83 VAL A O 1
ATOM 667 N N . ASN A 1 84 ? 8.794 10.500 -4.994 1.00 87.75 84 ASN A N 1
ATOM 668 C CA . ASN A 1 84 ? 7.498 10.886 -4.420 1.00 87.75 84 ASN A CA 1
ATOM 669 C C . ASN A 1 84 ? 6.975 9.904 -3.351 1.00 87.75 84 ASN A C 1
ATOM 671 O O . ASN A 1 84 ? 5.778 9.650 -3.269 1.00 87.75 84 ASN A O 1
ATOM 675 N N . ILE A 1 85 ? 7.870 9.361 -2.515 1.00 85.00 85 ILE A N 1
ATOM 676 C CA . ILE A 1 85 ? 7.550 8.315 -1.520 1.00 85.00 85 ILE A CA 1
ATOM 677 C C . ILE A 1 85 ? 6.430 8.754 -0.568 1.00 85.00 85 ILE A C 1
ATOM 679 O O . ILE A 1 85 ? 5.631 7.932 -0.127 1.00 85.00 85 ILE A O 1
ATOM 683 N N . SER A 1 86 ? 6.333 10.053 -0.270 1.00 83.25 86 SER A N 1
ATOM 684 C CA . SER A 1 86 ? 5.258 10.613 0.559 1.00 83.25 86 SER A CA 1
ATOM 685 C C . SER A 1 86 ? 3.856 10.378 -0.011 1.00 83.25 86 SER A C 1
ATOM 687 O O . SER A 1 86 ? 2.893 10.446 0.740 1.00 83.25 86 SER A O 1
ATOM 689 N N . GLN A 1 87 ? 3.738 10.085 -1.308 1.00 83.81 87 GLN A N 1
ATOM 690 C CA . GLN A 1 87 ? 2.480 9.829 -2.010 1.00 83.81 87 GLN A CA 1
ATOM 691 C C . GLN A 1 87 ? 2.238 8.339 -2.276 1.00 83.81 87 GLN A C 1
ATOM 693 O O . GLN A 1 87 ? 1.271 7.990 -2.938 1.00 83.81 87 GLN A O 1
ATOM 698 N N . VAL A 1 88 ? 3.083 7.435 -1.769 1.00 86.44 88 VAL A N 1
ATOM 699 C CA . VAL A 1 88 ? 2.994 5.997 -2.089 1.00 86.44 88 VAL A CA 1
ATOM 700 C C . VAL A 1 88 ? 1.646 5.360 -1.714 1.00 86.44 88 VAL A C 1
ATOM 702 O O . VAL A 1 88 ? 1.249 4.367 -2.317 1.00 86.44 88 VAL A O 1
ATOM 705 N N . ALA A 1 89 ? 0.951 5.934 -0.728 1.00 88.81 89 ALA A N 1
ATOM 706 C CA . ALA A 1 89 ? -0.334 5.465 -0.219 1.00 88.81 89 ALA A CA 1
ATOM 707 C C . ALA A 1 89 ? -1.515 6.380 -0.596 1.00 88.81 89 ALA A C 1
ATOM 709 O O . ALA A 1 89 ? -2.622 6.140 -0.125 1.00 88.81 89 ALA A O 1
ATOM 710 N N . SER A 1 90 ? -1.318 7.424 -1.416 1.00 87.38 90 SER A N 1
ATOM 711 C CA . SER A 1 90 ? -2.333 8.475 -1.652 1.00 87.38 90 SER A CA 1
ATOM 712 C C . SER A 1 90 ? -3.650 7.970 -2.237 1.00 87.38 90 SER A C 1
ATOM 714 O O . SER A 1 90 ? -4.648 8.683 -2.252 1.00 87.38 90 SER A O 1
ATOM 716 N N . ASP A 1 91 ? -3.637 6.750 -2.755 1.00 88.69 91 ASP A N 1
ATOM 717 C CA . ASP A 1 91 ? -4.767 6.124 -3.411 1.00 88.69 91 ASP A CA 1
ATOM 718 C C . ASP A 1 91 ? -5.577 5.205 -2.521 1.00 88.69 91 ASP A C 1
ATOM 720 O O . ASP A 1 91 ? -6.566 4.650 -2.992 1.00 88.69 91 ASP A O 1
ATOM 724 N N . LEU A 1 92 ? -5.179 5.068 -1.257 1.00 91.00 92 LEU A N 1
ATOM 725 C CA . LEU A 1 92 ? -5.798 4.152 -0.320 1.00 91.00 92 LEU A CA 1
ATOM 726 C C . LEU A 1 92 ? -7.317 4.348 -0.247 1.00 91.00 92 LEU A C 1
ATOM 728 O O . LEU A 1 92 ? -8.040 3.392 -0.472 1.00 91.00 92 LEU A O 1
ATOM 732 N N . ILE A 1 93 ? -7.815 5.573 -0.055 1.00 91.38 93 ILE A N 1
ATOM 733 C CA . ILE A 1 93 ? -9.269 5.832 -0.025 1.00 91.38 93 ILE A CA 1
ATOM 734 C C . ILE A 1 93 ? -9.970 5.377 -1.312 1.00 91.38 93 ILE A C 1
ATOM 736 O O . ILE A 1 93 ? -11.099 4.916 -1.261 1.00 91.38 93 ILE A O 1
ATOM 740 N N . ASN A 1 94 ? -9.331 5.521 -2.475 1.00 90.75 94 ASN A N 1
ATOM 741 C CA . ASN A 1 94 ? -9.982 5.229 -3.755 1.00 90.75 94 ASN A CA 1
ATOM 742 C C . ASN A 1 94 ? -10.176 3.725 -4.001 1.00 90.75 94 ASN A C 1
ATOM 744 O O . ASN A 1 94 ? -10.889 3.362 -4.936 1.00 90.75 94 ASN A O 1
ATOM 748 N N . ILE A 1 95 ? -9.481 2.873 -3.242 1.00 89.19 95 ILE A N 1
ATOM 749 C CA . ILE A 1 95 ? -9.500 1.413 -3.402 1.00 89.19 95 ILE A CA 1
ATOM 750 C C . ILE A 1 95 ? -10.204 0.686 -2.247 1.00 89.19 95 ILE A C 1
ATOM 752 O O . ILE A 1 95 ? -10.286 -0.542 -2.291 1.00 89.19 95 ILE A O 1
ATOM 756 N N . LEU A 1 96 ? -10.659 1.430 -1.235 1.00 87.12 96 LEU A N 1
ATOM 757 C CA . LEU A 1 96 ? -11.512 0.957 -0.142 1.00 87.12 96 LEU A CA 1
ATOM 758 C C . LEU A 1 96 ? -12.983 1.200 -0.497 1.00 87.12 96 LEU A C 1
ATOM 760 O O . LEU A 1 96 ? -13.798 0.299 -0.213 1.00 87.12 96 LEU A O 1
#

Sequence (96 aa):
MVILQTHTLSDWKPKQAKSETLVSQLENDKFDKDDMLQEGLLEAVDKHAVYVRVVDQTSRSYNETVVEDGLLYLQTTPNDFGVNISQVASDLINIL

Foldseek 3Di:
DDPPPPPDCVPDDPPPDPLPLQVVLCVVVPVVPDVVLVVVLCVLQVVPEEDEEADQDDPDPLWDWDRDPNYIYQYGHPVNVPPPSSCSCVCVVVHD

pLDDT: mean 81.36, std 19.57, range [28.39, 95.31]

Mean predicted aligned error: 8.19 Å

Radius of gyration: 15.71 Å; Cα contacts (8 Å, |Δi|>4): 120; chains: 1; bounding box: 52×37×28 Å

Nearest PDB structures (foldseek):
  6o60-assembly1_A  TM=4.614E-01  e=2.421E+00  Homo sapiens
  7bwg-assembly1_B  TM=4.607E-01  e=2.421E+00  Microbacterium sp. HJ5
  2wtx-assembly1_C  TM=4.424E-01  e=9.271E+00  Escherichia coli K-12
  8hfx-assembly1_A  TM=4.452E-01  e=8.106E+00  Severe acute respiratory syndrome coronavirus 2